Protein AF-A0A4P9XML1-F1 (afdb_monomer_lite)

Foldseek 3Di:
DQPVQLVCLLVVQLVVLLVVLQVVCVVVVHPSPVPDVVSSVVSSVVSSVVSNVVSVVVVVVVVVVVVVVVVVVVVVVVVVVVVVVVVVVVD

Secondary structure (DSSP, 8-state):
--HHHHHHHHHHHHHHHHHHHHHHHHHTT--TTSS-HHHHHHHHHHHHHHHHHHHHHHHHHHHHHHHHHHHHHHHHHHHHHHHHHHHHH--

Organism: NCBI:txid78915

pLDDT: mean 79.02, std 9.38, range [50.5, 94.06]

Sequence (91 aa):
MSDSTTVRYVAGYGAFGVAVRALQLGLQKRPLLTSNPLVYAANAAIFGGIGFWLSGVDARHRALIEEKKRILLENRARADAIRARRQAELQ

Structure (mmCIF, N/CA/C/O backbone):
data_AF-A0A4P9XML1-F1
#
_entry.id   AF-A0A4P9XML1-F1
#
loop_
_atom_site.group_PDB
_atom_site.id
_atom_site.type_symbol
_atom_site.label_atom_id
_atom_site.label_alt_id
_atom_site.label_comp_id
_atom_site.label_asym_id
_atom_site.label_entity_id
_atom_site.label_seq_id
_atom_site.pdbx_PDB_ins_code
_atom_site.Cartn_x
_atom_site.Cartn_y
_atom_site.Cartn_z
_atom_site.occupancy
_atom_site.B_iso_or_equiv
_atom_site.auth_seq_id
_atom_site.auth_comp_id
_atom_site.auth_asym_id
_atom_site.auth_atom_id
_atom_site.pdbx_PDB_model_num
ATOM 1 N N . MET A 1 1 ? -10.230 5.534 -14.355 1.00 50.50 1 MET A N 1
ATOM 2 C CA . MET A 1 1 ? -10.488 4.149 -13.901 1.00 50.50 1 MET A CA 1
ATOM 3 C C . MET A 1 1 ? -9.645 3.843 -12.652 1.00 50.50 1 MET A C 1
ATOM 5 O O . MET A 1 1 ? -8.744 3.021 -12.723 1.00 50.50 1 MET A O 1
ATOM 9 N N . SER A 1 2 ? -9.871 4.541 -11.528 1.00 57.28 2 SER A N 1
ATOM 10 C CA . SER A 1 2 ? -9.099 4.352 -10.274 1.00 57.28 2 SER A CA 1
ATOM 11 C C . SER A 1 2 ? -9.980 4.160 -9.030 1.00 57.28 2 SER A C 1
ATOM 13 O O . SER A 1 2 ? -9.462 3.875 -7.954 1.00 57.28 2 SER A O 1
ATOM 15 N N . ASP A 1 3 ? -11.304 4.270 -9.168 1.00 61.53 3 ASP A N 1
ATOM 16 C CA . ASP A 1 3 ? -12.212 4.335 -8.018 1.00 61.53 3 ASP A CA 1
ATOM 17 C C . ASP A 1 3 ? -12.331 2.991 -7.287 1.00 61.53 3 ASP A C 1
ATOM 19 O O . ASP A 1 3 ? -12.399 2.943 -6.061 1.00 61.53 3 ASP A O 1
ATOM 23 N N . SER A 1 4 ? -12.267 1.871 -8.015 1.00 68.25 4 SER A N 1
ATOM 24 C CA . SER A 1 4 ? -12.401 0.535 -7.423 1.00 68.25 4 SER A CA 1
ATOM 25 C C . SER A 1 4 ? -11.174 0.103 -6.616 1.00 68.25 4 SER A C 1
ATOM 27 O O . SER A 1 4 ? -11.316 -0.613 -5.625 1.00 68.25 4 SER A O 1
ATOM 29 N N . THR A 1 5 ? -9.970 0.538 -6.991 1.00 73.56 5 THR A N 1
ATOM 30 C CA . THR A 1 5 ? -8.739 0.232 -6.248 1.00 73.56 5 THR A CA 1
ATOM 31 C C . THR A 1 5 ? -8.717 0.984 -4.927 1.00 73.56 5 THR A C 1
ATOM 33 O O . THR A 1 5 ? -8.515 0.366 -3.884 1.00 73.56 5 THR A O 1
ATOM 36 N N . THR A 1 6 ? -9.008 2.285 -4.942 1.00 74.94 6 THR A N 1
ATOM 37 C CA . THR A 1 6 ? -9.038 3.119 -3.733 1.00 74.94 6 THR A CA 1
ATOM 38 C C . THR A 1 6 ? -10.058 2.608 -2.722 1.00 74.94 6 THR A C 1
ATOM 40 O O . THR A 1 6 ? -9.715 2.422 -1.556 1.00 74.94 6 THR A O 1
ATOM 43 N N . VAL A 1 7 ? -11.279 2.283 -3.163 1.00 80.12 7 VAL A N 1
ATOM 44 C CA . VAL A 1 7 ? -12.315 1.720 -2.280 1.00 80.12 7 VAL A CA 1
ATOM 45 C C . VAL A 1 7 ? -11.860 0.399 -1.658 1.00 80.12 7 VAL A C 1
ATOM 47 O O . VAL A 1 7 ? -12.058 0.189 -0.464 1.00 80.12 7 VAL A O 1
ATOM 50 N N . ARG A 1 8 ? -11.191 -0.475 -2.419 1.00 82.19 8 ARG A N 1
ATOM 51 C CA . ARG A 1 8 ? -10.661 -1.746 -1.896 1.00 82.19 8 ARG A CA 1
ATOM 52 C C . ARG A 1 8 ? -9.537 -1.541 -0.883 1.00 82.19 8 ARG A C 1
ATOM 54 O O . ARG A 1 8 ? -9.520 -2.245 0.122 1.00 82.19 8 ARG A O 1
ATOM 61 N N . TYR A 1 9 ? -8.631 -0.590 -1.111 1.00 78.88 9 TYR A N 1
ATOM 62 C CA . TYR A 1 9 ? -7.573 -0.266 -0.148 1.00 78.88 9 TYR A CA 1
ATOM 63 C C . TYR A 1 9 ? -8.152 0.326 1.139 1.00 78.88 9 TYR A C 1
ATOM 65 O O . TYR A 1 9 ? -7.802 -0.130 2.224 1.00 78.88 9 TYR A O 1
ATOM 73 N N . VAL A 1 10 ? -9.080 1.279 1.037 1.00 79.50 10 VAL A N 1
ATOM 74 C CA . VAL A 1 10 ? -9.729 1.891 2.207 1.00 79.50 10 VAL A CA 1
ATOM 75 C C . VAL A 1 10 ? -10.55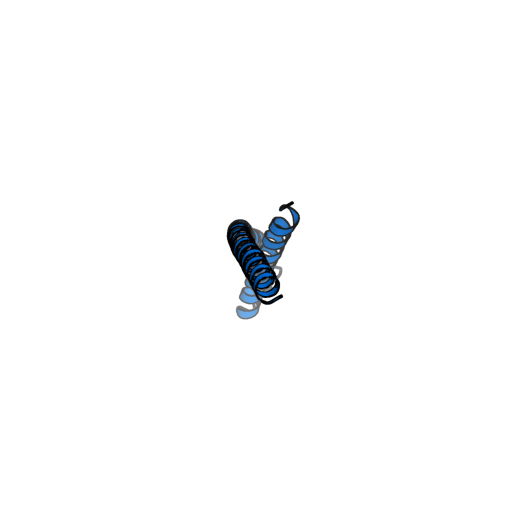2 0.861 2.982 1.00 79.50 10 VAL A C 1
ATOM 77 O O . VAL A 1 10 ? -10.426 0.783 4.201 1.00 79.50 10 VAL A O 1
ATOM 80 N N . ALA A 1 11 ? -11.342 0.026 2.301 1.00 81.69 11 ALA A N 1
ATOM 81 C CA . ALA A 1 11 ? -12.125 -1.026 2.949 1.00 81.69 11 ALA A CA 1
ATOM 82 C C . ALA A 1 11 ? -11.233 -2.110 3.575 1.00 81.69 11 ALA A C 1
ATOM 84 O O . ALA A 1 11 ? -11.478 -2.528 4.704 1.00 81.69 11 ALA A O 1
ATOM 85 N N . GLY A 1 12 ? -10.176 -2.536 2.877 1.00 85.25 12 GLY A N 1
ATOM 86 C CA . GLY A 1 12 ? -9.234 -3.542 3.368 1.00 85.25 12 GLY A CA 1
ATOM 87 C C . GLY A 1 12 ? -8.464 -3.068 4.598 1.00 85.25 12 GLY A C 1
ATOM 88 O O . GLY A 1 12 ? -8.422 -3.770 5.607 1.00 85.25 12 GLY A O 1
ATOM 89 N N . TYR A 1 13 ? -7.915 -1.851 4.557 1.00 81.62 13 TYR A N 1
ATOM 90 C CA . TYR A 1 13 ? -7.224 -1.273 5.709 1.00 81.62 13 TYR A CA 1
ATOM 91 C C . TYR A 1 13 ? -8.188 -0.886 6.838 1.00 81.62 13 TYR A C 1
ATOM 93 O O . TYR A 1 13 ? -7.863 -1.087 8.004 1.00 81.62 13 TYR A O 1
ATOM 101 N N . GLY A 1 14 ? -9.396 -0.412 6.528 1.00 80.19 14 GLY A N 1
ATOM 102 C CA . GLY A 1 14 ? -10.440 -0.179 7.528 1.00 80.19 14 GLY A CA 1
ATOM 103 C C . GLY A 1 14 ? -10.817 -1.462 8.276 1.00 80.19 14 GLY A C 1
ATOM 104 O O . GLY A 1 14 ? -10.812 -1.481 9.509 1.00 80.19 14 GLY A O 1
ATOM 105 N N . ALA A 1 15 ? -11.050 -2.562 7.550 1.00 80.88 15 ALA A N 1
ATOM 106 C CA . ALA A 1 15 ? -11.298 -3.879 8.138 1.00 80.88 15 ALA A CA 1
ATOM 107 C C . ALA A 1 15 ? -10.094 -4.380 8.952 1.00 80.88 15 ALA A C 1
ATOM 109 O O . ALA A 1 15 ? -10.270 -4.924 10.042 1.00 80.88 15 ALA A O 1
ATOM 110 N N . PHE A 1 16 ? -8.870 -4.136 8.473 1.00 85.69 16 PHE A N 1
ATOM 111 C CA . PHE A 1 16 ? -7.647 -4.448 9.208 1.00 85.69 16 PHE A CA 1
ATOM 112 C C . PHE A 1 16 ? -7.557 -3.681 10.535 1.00 85.69 16 PHE A C 1
ATOM 114 O O . PHE A 1 16 ? -7.259 -4.284 11.561 1.00 85.69 16 PHE A O 1
ATOM 121 N N . GLY A 1 17 ? -7.887 -2.387 10.565 1.00 76.56 17 GLY A N 1
ATOM 122 C CA . GLY A 1 17 ? -7.902 -1.596 11.801 1.00 76.56 17 GLY A CA 1
ATOM 123 C C . GLY A 1 17 ? -8.901 -2.113 12.841 1.00 76.56 17 GLY A C 1
ATOM 124 O O . GLY A 1 17 ? -8.593 -2.170 14.034 1.00 76.56 17 GLY A O 1
ATOM 125 N N . VAL A 1 18 ? -10.076 -2.565 12.394 1.00 77.06 18 VAL A N 1
ATOM 126 C CA . VAL A 1 18 ? -11.064 -3.226 13.264 1.00 77.06 18 VAL A CA 1
ATOM 127 C C . VAL A 1 18 ? -10.540 -4.577 13.762 1.00 77.06 18 VAL A C 1
ATOM 129 O O . VAL A 1 18 ? -10.655 -4.875 14.953 1.00 77.06 18 VAL A O 1
ATOM 132 N N . ALA A 1 19 ? -9.905 -5.367 12.890 1.00 82.44 19 ALA A N 1
ATOM 133 C CA . ALA A 1 19 ? -9.318 -6.658 13.243 1.00 82.44 19 ALA A CA 1
ATOM 134 C C . ALA A 1 19 ? -8.166 -6.523 14.253 1.00 82.44 19 ALA A C 1
ATOM 136 O O . ALA A 1 19 ? -8.107 -7.284 15.216 1.00 82.44 19 ALA A O 1
ATOM 137 N N . VAL A 1 20 ? -7.295 -5.521 14.101 1.00 82.81 20 VAL A N 1
ATOM 138 C CA . VAL A 1 20 ? -6.222 -5.215 15.062 1.00 82.81 20 VAL A CA 1
ATOM 139 C C . VAL A 1 20 ? -6.804 -4.863 16.429 1.00 82.81 20 VAL A C 1
ATOM 141 O O . VAL A 1 20 ? -6.304 -5.337 17.451 1.00 82.81 20 VAL A O 1
ATOM 144 N N . ARG A 1 21 ? -7.896 -4.089 16.479 1.00 73.44 21 ARG A N 1
ATOM 145 C CA . ARG A 1 21 ? -8.565 -3.774 17.749 1.00 73.44 21 ARG A CA 1
ATOM 146 C C . ARG A 1 21 ? -9.192 -5.014 18.392 1.00 73.44 21 ARG A C 1
ATOM 148 O O . ARG A 1 21 ? -9.067 -5.188 19.605 1.00 73.44 21 ARG A O 1
ATOM 155 N N . ALA A 1 22 ? -9.810 -5.886 17.596 1.00 75.50 22 ALA A N 1
ATOM 156 C CA . ALA A 1 22 ? -10.328 -7.168 18.071 1.00 75.50 22 ALA A CA 1
ATOM 157 C C . ALA A 1 22 ? -9.200 -8.075 18.603 1.00 75.50 22 ALA A C 1
ATOM 159 O O . ALA A 1 22 ? -9.344 -8.672 19.669 1.00 75.50 22 ALA A O 1
ATOM 160 N N . LEU A 1 23 ? -8.044 -8.103 17.930 1.00 81.50 23 LEU A N 1
ATOM 161 C CA . LEU A 1 23 ? -6.853 -8.831 18.375 1.00 81.50 23 LEU A CA 1
ATOM 162 C C . LEU A 1 23 ? -6.319 -8.278 19.707 1.00 81.50 23 LEU A C 1
ATOM 164 O O . LEU A 1 23 ? -6.033 -9.042 20.628 1.00 81.50 23 LEU A O 1
ATOM 168 N N . GLN A 1 24 ? -6.241 -6.950 19.843 1.00 77.12 24 GLN A N 1
ATOM 169 C CA . GLN A 1 24 ? -5.798 -6.286 21.072 1.00 77.12 24 GLN A CA 1
ATOM 170 C C . GLN A 1 24 ? -6.700 -6.629 22.269 1.00 77.12 24 GLN A C 1
ATOM 172 O O . GLN A 1 24 ? -6.208 -6.901 23.364 1.00 77.12 24 GLN A O 1
ATOM 177 N N . LEU A 1 25 ? -8.019 -6.634 22.072 1.00 73.00 25 LEU A N 1
ATOM 178 C CA . LEU A 1 25 ? -8.992 -6.997 23.107 1.00 73.00 25 LEU A CA 1
ATOM 179 C C . LEU A 1 25 ? -8.964 -8.497 23.436 1.00 73.00 25 LEU A C 1
ATOM 181 O O . LEU A 1 25 ? -9.112 -8.861 24.605 1.00 73.00 25 LEU A O 1
ATOM 185 N N . GLY A 1 26 ? -8.697 -9.347 22.438 1.00 75.44 26 GLY A N 1
ATOM 186 C CA . GLY A 1 26 ? -8.464 -10.780 22.624 1.00 75.44 26 GLY A CA 1
ATOM 187 C C . GLY A 1 26 ? -7.246 -11.060 23.506 1.00 75.44 26 GLY A C 1
ATOM 188 O O . GLY A 1 26 ? -7.332 -11.863 24.435 1.00 75.44 26 GLY A O 1
ATOM 189 N N . LEU A 1 27 ? -6.147 -10.328 23.292 1.00 78.12 27 LEU A N 1
ATOM 190 C CA . LEU A 1 27 ? -4.948 -10.401 24.137 1.00 78.12 27 LEU A CA 1
ATOM 191 C C . LEU A 1 27 ? -5.203 -9.907 25.569 1.00 78.12 27 LEU A C 1
ATOM 193 O O . LEU A 1 27 ? -4.677 -10.481 26.518 1.00 78.12 27 LEU A O 1
ATOM 197 N N . GLN A 1 28 ? -6.034 -8.877 25.750 1.00 75.50 28 GLN A N 1
ATOM 198 C CA . GLN A 1 28 ? -6.360 -8.327 27.073 1.00 75.50 28 GLN A CA 1
ATOM 199 C C . GLN A 1 28 ? -7.462 -9.099 27.824 1.00 75.50 28 GLN A C 1
ATOM 201 O O . GLN A 1 28 ? -7.839 -8.681 28.919 1.00 75.50 28 GLN A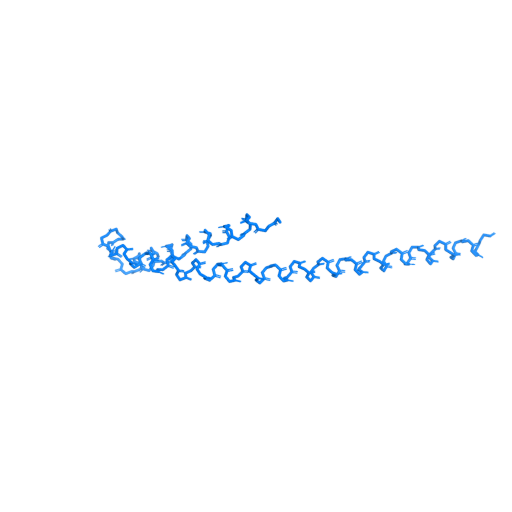 O 1
ATOM 206 N N . LYS A 1 29 ? -8.007 -10.189 27.254 1.00 72.12 29 LYS A N 1
ATOM 207 C CA . LYS A 1 29 ? -9.178 -10.928 27.775 1.00 72.12 29 LYS A CA 1
ATOM 208 C C . LYS A 1 29 ? -10.339 -10.015 28.209 1.00 72.12 29 LYS A C 1
ATOM 210 O O . LYS A 1 29 ? -11.074 -10.334 29.142 1.00 72.12 29 LYS A O 1
ATOM 215 N N . ARG A 1 30 ? -10.507 -8.861 27.556 1.00 66.25 30 ARG A N 1
ATOM 216 C CA . ARG A 1 30 ? -11.623 -7.942 27.821 1.00 66.25 30 ARG A CA 1
ATOM 217 C C . ARG A 1 30 ? -12.766 -8.225 26.848 1.00 66.25 30 ARG A C 1
ATOM 219 O O . ARG A 1 30 ? -12.502 -8.574 25.698 1.00 66.25 30 ARG A O 1
ATOM 226 N N . PRO A 1 31 ? -14.032 -8.071 27.278 1.00 63.66 31 PRO A N 1
ATOM 227 C CA . PRO A 1 31 ? -15.175 -8.357 26.424 1.00 63.66 31 PRO A CA 1
ATOM 228 C C . PRO A 1 31 ? -15.135 -7.495 25.153 1.00 63.66 31 PRO A C 1
ATOM 230 O O . PRO A 1 31 ? -15.155 -6.260 25.197 1.00 63.66 31 PRO A O 1
ATOM 233 N N . LEU A 1 32 ? -15.065 -8.186 24.012 1.00 61.91 32 LEU A N 1
ATOM 234 C CA . LEU A 1 32 ? -14.851 -7.620 22.675 1.00 61.91 32 LEU A CA 1
ATOM 235 C C . LEU A 1 32 ? -15.967 -6.648 22.260 1.00 61.91 32 LEU A C 1
ATOM 237 O O . LEU A 1 32 ? -15.713 -5.672 21.559 1.00 61.91 32 LEU A O 1
ATOM 241 N N . LEU A 1 33 ? -17.191 -6.894 22.731 1.00 59.12 33 LEU A N 1
ATOM 242 C CA . LEU A 1 33 ? -18.416 -6.242 22.258 1.00 59.12 33 LEU A CA 1
ATOM 243 C C . LEU A 1 33 ? -18.972 -5.172 23.214 1.00 59.12 33 LEU A C 1
ATOM 245 O O . LEU A 1 33 ? -19.838 -4.403 22.818 1.00 59.12 33 LEU A O 1
ATOM 249 N N . THR A 1 34 ? -18.467 -5.075 24.450 1.00 55.34 34 THR A N 1
ATOM 250 C CA . THR A 1 34 ? -18.884 -4.044 25.434 1.00 55.34 34 THR A CA 1
ATOM 251 C C . THR A 1 34 ? -17.964 -2.817 25.422 1.00 55.34 34 THR A C 1
ATOM 253 O O . THR A 1 34 ? -18.169 -1.848 26.149 1.00 55.34 34 THR A O 1
ATOM 256 N N . SER A 1 35 ? -16.905 -2.866 24.614 1.00 61.75 35 SER A N 1
ATOM 257 C CA . SER A 1 35 ? -15.932 -1.788 24.463 1.00 61.75 35 SER A CA 1
ATOM 258 C C . SER A 1 35 ? -16.514 -0.643 23.629 1.00 61.75 35 SER A C 1
ATOM 260 O O . SER A 1 35 ? -17.115 -0.882 22.588 1.00 61.75 35 SER A O 1
ATOM 262 N N . ASN A 1 36 ? -16.295 0.596 24.076 1.00 68.00 36 ASN A N 1
ATOM 263 C CA . ASN A 1 36 ? -16.847 1.829 23.507 1.00 68.00 36 ASN A CA 1
ATOM 264 C C . ASN A 1 36 ? -16.763 1.866 21.951 1.00 68.00 36 ASN A C 1
ATOM 266 O O . ASN A 1 36 ? -15.647 1.884 21.417 1.00 68.00 36 ASN A O 1
ATOM 270 N N . PRO A 1 37 ? -17.895 1.883 21.212 1.00 70.81 37 PRO A N 1
ATOM 271 C CA . PRO A 1 37 ? -17.925 1.762 19.744 1.00 70.81 37 PRO A CA 1
ATOM 272 C C . PRO A 1 37 ? -17.182 2.895 19.019 1.00 70.81 37 PRO A C 1
ATOM 274 O O . PRO A 1 37 ? -16.649 2.695 17.927 1.00 70.81 37 PRO A O 1
ATOM 277 N N . LEU A 1 38 ? -17.044 4.052 19.669 1.00 77.12 38 LEU A N 1
ATOM 278 C CA . LEU A 1 38 ? -16.212 5.169 19.213 1.00 77.12 38 LEU A CA 1
ATOM 279 C C . LEU A 1 38 ? -14.749 4.775 18.976 1.00 77.12 38 LEU A C 1
ATOM 281 O O . LEU A 1 38 ? -14.117 5.277 18.052 1.00 77.12 38 LEU A O 1
ATOM 285 N N . VAL A 1 39 ? -14.205 3.848 19.766 1.00 75.69 39 VAL A N 1
ATOM 286 C CA . VAL A 1 39 ? -12.806 3.415 19.631 1.00 75.69 39 VAL A CA 1
ATOM 287 C C . VAL A 1 39 ? -12.620 2.531 18.397 1.00 75.69 39 VAL A C 1
ATOM 289 O O . VAL A 1 39 ? -11.578 2.592 17.745 1.00 75.69 39 VAL A O 1
ATOM 292 N N . TYR A 1 40 ? -13.624 1.728 18.041 1.00 68.38 40 TYR A N 1
ATOM 293 C CA . TYR A 1 40 ? -13.607 0.962 16.794 1.00 68.38 40 TYR A CA 1
ATOM 294 C C . TYR A 1 40 ? -13.711 1.881 15.579 1.00 68.38 40 TYR A C 1
ATOM 296 O O . TYR A 1 40 ? -12.935 1.721 14.641 1.00 68.38 40 TYR A O 1
ATOM 304 N N . ALA A 1 41 ? -14.594 2.882 15.632 1.00 77.50 41 ALA A N 1
ATOM 305 C CA . ALA A 1 41 ? -14.714 3.889 14.581 1.00 77.50 41 ALA A CA 1
ATOM 306 C C . ALA A 1 41 ? -13.420 4.707 14.419 1.00 77.50 41 ALA A C 1
ATOM 308 O O . ALA A 1 41 ? -12.971 4.917 13.296 1.00 77.50 41 ALA A O 1
ATOM 309 N N . ALA A 1 42 ? -12.771 5.098 15.520 1.00 81.50 42 ALA A N 1
ATOM 310 C CA . ALA A 1 42 ? -11.492 5.806 15.484 1.00 81.50 42 ALA A CA 1
ATOM 311 C C . ALA A 1 42 ? -10.375 4.954 14.858 1.00 81.50 42 ALA A C 1
ATOM 313 O O . ALA A 1 42 ? -9.656 5.435 13.988 1.00 81.50 42 ALA A O 1
ATOM 314 N N . ASN A 1 43 ? -10.255 3.674 15.233 1.00 77.50 43 ASN A N 1
ATOM 315 C CA . ASN A 1 43 ? -9.273 2.775 14.613 1.00 77.50 43 ASN A CA 1
ATOM 316 C C . ASN A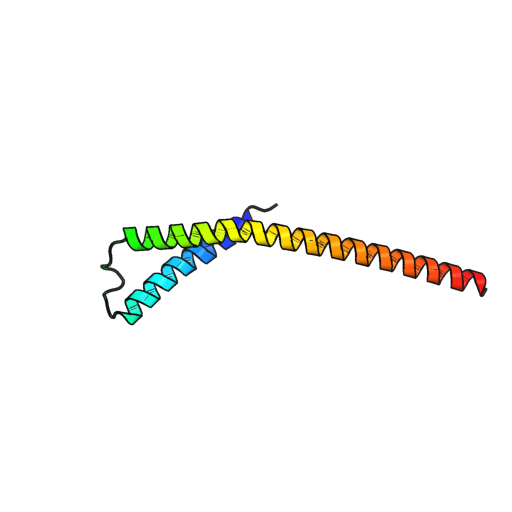 1 43 ? -9.577 2.540 13.128 1.00 77.50 43 ASN A C 1
ATOM 318 O O . ASN A 1 43 ? -8.668 2.597 12.303 1.00 77.50 43 ASN A O 1
ATOM 322 N N . ALA A 1 44 ? -10.846 2.334 12.768 1.00 76.94 44 ALA A N 1
ATOM 323 C CA . ALA A 1 44 ? -11.257 2.198 11.375 1.00 76.94 44 ALA A CA 1
ATOM 324 C C . ALA A 1 44 ? -10.948 3.468 10.565 1.00 76.94 44 ALA A C 1
ATOM 326 O O . ALA A 1 44 ? -10.500 3.364 9.428 1.00 76.94 44 ALA A O 1
ATOM 327 N N . ALA A 1 45 ? -11.123 4.655 11.152 1.00 80.38 45 ALA A N 1
ATOM 328 C CA . ALA A 1 45 ? -10.799 5.928 10.516 1.00 80.38 45 ALA A CA 1
ATOM 329 C C . ALA A 1 45 ? -9.285 6.126 10.347 1.00 80.38 45 ALA A C 1
ATOM 331 O O . ALA A 1 45 ? -8.844 6.522 9.271 1.00 80.38 45 ALA A O 1
ATOM 332 N N . ILE A 1 46 ? -8.480 5.805 11.367 1.00 85.94 46 ILE A N 1
ATOM 333 C CA . ILE A 1 46 ? -7.013 5.909 11.299 1.00 85.94 46 ILE A CA 1
ATOM 334 C C . ILE A 1 46 ? -6.469 4.966 10.223 1.00 85.94 46 ILE A C 1
ATOM 336 O O . ILE A 1 46 ? -5.761 5.397 9.312 1.00 85.94 46 ILE A O 1
ATOM 340 N N . PHE A 1 47 ? -6.831 3.683 10.285 1.00 80.75 47 PHE A N 1
ATOM 341 C CA . PHE A 1 47 ? -6.352 2.709 9.310 1.00 80.75 47 PHE A CA 1
ATOM 342 C C . PHE A 1 47 ? -6.971 2.921 7.923 1.00 80.75 47 PHE A C 1
ATOM 344 O O . PHE A 1 47 ? -6.265 2.808 6.925 1.00 80.75 47 PHE A O 1
ATOM 351 N N . GLY A 1 48 ? -8.242 3.311 7.831 1.00 81.12 48 GLY A N 1
ATOM 352 C CA . GLY A 1 48 ? -8.874 3.703 6.569 1.00 81.12 48 GLY A CA 1
ATOM 353 C C . GLY A 1 48 ? -8.183 4.907 5.918 1.00 81.12 48 GLY A C 1
ATOM 354 O O . GLY A 1 48 ? -7.948 4.897 4.709 1.00 81.12 48 GLY A O 1
ATOM 355 N N . GLY A 1 49 ? -7.769 5.897 6.718 1.00 81.06 49 GLY A N 1
ATOM 356 C CA . GLY A 1 49 ? -6.963 7.036 6.272 1.00 81.06 49 GLY A CA 1
ATOM 357 C C . GLY A 1 49 ? -5.585 6.619 5.748 1.00 81.06 49 GLY A C 1
ATOM 358 O O . GLY A 1 49 ? -5.159 7.093 4.694 1.00 81.06 49 GLY A O 1
ATOM 359 N N . ILE A 1 50 ? -4.924 5.665 6.414 1.00 85.81 50 ILE A N 1
ATOM 360 C CA . ILE A 1 50 ? -3.678 5.056 5.914 1.00 85.81 50 ILE A CA 1
ATOM 361 C C . ILE A 1 50 ? -3.921 4.337 4.578 1.00 85.81 50 ILE A C 1
ATOM 363 O O . ILE A 1 50 ? -3.140 4.502 3.641 1.00 85.81 50 ILE A O 1
ATOM 367 N N . GLY A 1 51 ? -5.019 3.586 4.452 1.00 78.69 51 GLY A N 1
ATOM 368 C CA . GLY A 1 51 ? -5.399 2.908 3.209 1.00 78.69 51 GLY A CA 1
ATOM 369 C C . GLY A 1 51 ? -5.622 3.874 2.043 1.00 78.69 51 GLY A C 1
ATOM 370 O O . GLY A 1 51 ? -5.182 3.604 0.923 1.00 78.69 51 GLY A O 1
ATOM 371 N N . PHE A 1 52 ? -6.238 5.030 2.306 1.00 81.00 52 PHE A N 1
ATOM 372 C CA . PHE A 1 52 ? -6.398 6.088 1.308 1.00 81.00 52 PHE A CA 1
ATOM 373 C C . PHE A 1 52 ? -5.040 6.620 0.833 1.00 81.00 52 PHE A C 1
ATOM 375 O O . PHE A 1 52 ? -4.798 6.694 -0.373 1.00 81.00 52 PHE A O 1
ATOM 382 N N . TRP A 1 53 ? -4.118 6.912 1.754 1.00 83.56 53 TRP A N 1
ATOM 383 C CA . TRP A 1 53 ? -2.772 7.369 1.400 1.00 83.56 53 TRP A CA 1
ATOM 384 C C . TRP A 1 53 ? -1.996 6.326 0.580 1.00 83.56 53 TRP A C 1
ATOM 386 O O . TRP A 1 53 ? -1.393 6.656 -0.445 1.00 83.56 53 TRP A O 1
ATOM 396 N N . LEU A 1 54 ? -2.071 5.052 0.971 1.00 82.38 54 LEU A N 1
ATOM 397 C CA . LEU A 1 54 ? -1.368 3.963 0.292 1.00 82.38 54 LEU A CA 1
ATOM 398 C C . LEU A 1 54 ? -1.875 3.729 -1.139 1.00 82.38 54 LEU A C 1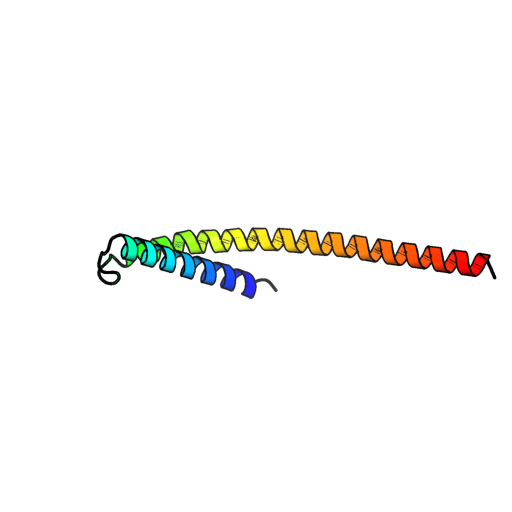
ATOM 400 O O . LEU A 1 54 ? -1.086 3.405 -2.027 1.00 82.38 54 LEU A O 1
ATOM 404 N N . SER A 1 55 ? -3.168 3.963 -1.385 1.00 78.12 55 SER A N 1
ATOM 405 C CA . SER A 1 55 ? -3.741 3.904 -2.736 1.00 78.12 55 SER A CA 1
ATOM 406 C C . SER A 1 55 ? -3.076 4.903 -3.696 1.00 78.12 55 SER A C 1
ATOM 408 O O . SER A 1 55 ? -2.864 4.597 -4.871 1.00 78.12 55 SER A O 1
ATOM 410 N N . GLY A 1 56 ? -2.650 6.063 -3.182 1.00 80.38 56 GLY A N 1
ATOM 411 C CA . GLY A 1 56 ? -1.895 7.055 -3.945 1.00 80.38 56 GLY A CA 1
ATOM 412 C C . GLY A 1 56 ? -0.459 6.616 -4.249 1.00 80.38 56 GLY A C 1
ATOM 413 O O . GLY A 1 56 ? 0.074 6.942 -5.310 1.00 80.38 56 GLY A O 1
ATOM 414 N N . VAL A 1 57 ? 0.166 5.846 -3.353 1.00 82.38 57 VAL A N 1
ATOM 415 C CA . VAL A 1 57 ? 1.512 5.288 -3.567 1.00 82.38 57 VAL A CA 1
ATOM 416 C C . VAL A 1 57 ? 1.483 4.189 -4.633 1.00 82.38 57 VAL A C 1
ATOM 418 O O . VAL A 1 57 ? 2.319 4.203 -5.540 1.00 82.38 57 VAL A O 1
ATOM 421 N N . ASP A 1 58 ? 0.491 3.293 -4.595 1.00 80.19 58 ASP A N 1
ATOM 422 C CA . ASP A 1 58 ? 0.349 2.217 -5.591 1.00 80.19 58 ASP A CA 1
ATOM 423 C C . ASP A 1 58 ? 0.172 2.779 -7.013 1.00 80.19 58 ASP A C 1
ATOM 425 O O . ASP A 1 58 ? 0.769 2.283 -7.972 1.00 80.19 58 ASP A O 1
ATOM 429 N N . ALA A 1 59 ? -0.563 3.888 -7.149 1.00 79.31 59 ALA A N 1
ATOM 430 C CA . ALA A 1 59 ? -0.717 4.585 -8.423 1.00 79.31 59 ALA A CA 1
ATOM 431 C C . ALA A 1 59 ? 0.630 5.058 -9.007 1.00 79.31 59 ALA A C 1
ATOM 433 O O . ALA A 1 59 ? 0.861 4.927 -10.212 1.00 79.31 59 ALA A O 1
ATOM 434 N N . ARG A 1 60 ? 1.552 5.545 -8.162 1.00 82.56 60 ARG A N 1
ATOM 435 C CA . ARG A 1 60 ? 2.903 5.951 -8.595 1.00 82.56 60 ARG A CA 1
ATOM 436 C C . ARG A 1 60 ? 3.738 4.753 -9.042 1.00 82.56 60 ARG A C 1
ATOM 438 O O . ARG A 1 60 ? 4.434 4.834 -10.051 1.00 82.56 60 ARG A O 1
ATOM 445 N N . HIS A 1 61 ? 3.647 3.636 -8.324 1.00 82.69 61 HIS A N 1
ATOM 446 C CA . HIS A 1 61 ? 4.373 2.413 -8.673 1.00 82.69 61 HIS A CA 1
ATOM 447 C C . HIS A 1 61 ? 3.891 1.833 -10.005 1.00 82.69 61 HIS A C 1
ATOM 449 O O . HIS A 1 61 ? 4.707 1.461 -10.849 1.00 82.69 61 HIS A O 1
ATOM 455 N N . ARG A 1 62 ? 2.574 1.813 -10.234 1.00 84.94 62 ARG A N 1
ATOM 456 C CA . ARG A 1 62 ? 1.995 1.374 -11.511 1.00 84.94 62 ARG A CA 1
ATOM 457 C C . ARG A 1 62 ? 2.445 2.249 -12.674 1.00 84.94 62 ARG A C 1
ATOM 459 O O . ARG A 1 62 ? 2.820 1.708 -13.709 1.00 84.94 62 ARG A O 1
ATOM 466 N N . ALA A 1 63 ? 2.463 3.570 -12.494 1.00 85.25 63 ALA A N 1
ATOM 467 C CA . ALA A 1 63 ? 2.942 4.492 -13.521 1.00 85.25 63 ALA A CA 1
ATOM 468 C C . ALA A 1 63 ? 4.408 4.215 -13.901 1.00 85.25 63 ALA A C 1
ATOM 470 O O . ALA A 1 63 ? 4.724 4.113 -15.085 1.00 85.25 63 ALA A O 1
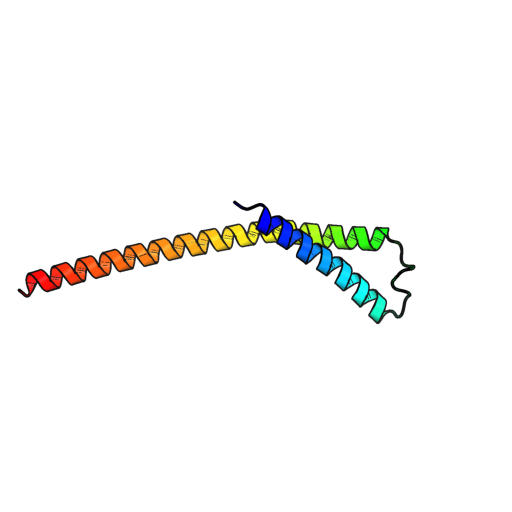ATOM 471 N N . LEU A 1 64 ? 5.278 3.997 -12.909 1.00 89.69 64 LEU A N 1
ATOM 472 C CA . LEU A 1 64 ? 6.683 3.651 -13.144 1.00 89.69 64 LEU A CA 1
ATOM 473 C C . LEU A 1 64 ? 6.843 2.310 -13.868 1.00 89.69 64 LEU A C 1
ATOM 475 O O . LEU A 1 64 ? 7.651 2.200 -14.790 1.00 89.69 64 LEU A O 1
ATOM 479 N N . ILE A 1 65 ? 6.082 1.286 -13.478 1.00 92.69 65 ILE A N 1
ATOM 480 C CA . ILE A 1 65 ? 6.131 -0.025 -14.141 1.00 92.69 65 ILE A CA 1
ATOM 481 C C . ILE A 1 65 ? 5.693 0.093 -15.605 1.00 92.69 65 ILE A C 1
ATOM 483 O O . ILE A 1 65 ? 6.352 -0.466 -16.485 1.00 92.69 65 ILE A O 1
ATOM 487 N N . GLU A 1 66 ? 4.622 0.837 -15.879 1.00 91.81 66 GLU A N 1
ATOM 488 C CA . GLU A 1 66 ? 4.117 1.043 -17.238 1.00 91.81 66 GLU A CA 1
ATOM 489 C C . GLU A 1 66 ? 5.141 1.794 -18.108 1.00 91.81 66 GLU A C 1
ATOM 491 O O . GLU A 1 66 ? 5.379 1.432 -19.263 1.00 91.81 66 GLU A O 1
ATOM 496 N N . GLU A 1 67 ? 5.816 2.793 -17.535 1.00 89.94 67 GLU A N 1
ATOM 497 C CA . GLU A 1 67 ? 6.887 3.538 -18.197 1.00 89.94 67 GLU A CA 1
ATOM 498 C C . GLU A 1 67 ? 8.084 2.635 -18.531 1.00 89.94 67 GLU A C 1
ATOM 500 O O . GLU A 1 67 ? 8.538 2.589 -19.678 1.00 89.94 67 GLU A O 1
ATOM 505 N N . LYS A 1 68 ? 8.566 1.841 -17.566 1.00 92.69 68 LYS A N 1
ATOM 506 C CA . LYS A 1 68 ? 9.670 0.896 -17.806 1.00 92.69 68 LYS A CA 1
ATOM 507 C C . LYS A 1 68 ? 9.298 -0.165 -18.835 1.00 92.69 68 LYS A C 1
ATOM 509 O O . LYS A 1 68 ? 10.122 -0.509 -19.685 1.00 92.69 68 LYS A O 1
ATOM 514 N N . LYS A 1 69 ? 8.058 -0.655 -18.806 1.00 92.88 69 LYS A N 1
ATOM 515 C CA . LYS A 1 69 ? 7.545 -1.602 -19.800 1.00 92.88 69 LYS A CA 1
ATOM 516 C C . LYS A 1 69 ? 7.562 -1.003 -21.206 1.00 92.88 69 LYS A C 1
ATOM 518 O O . LYS A 1 69 ? 7.985 -1.688 -22.136 1.00 92.88 69 LYS A O 1
ATOM 523 N N . ARG A 1 70 ? 7.166 0.264 -21.365 1.00 91.50 70 ARG A N 1
ATOM 524 C CA . ARG A 1 70 ? 7.205 0.966 -22.659 1.00 91.50 70 ARG A CA 1
ATOM 525 C C . ARG A 1 70 ? 8.624 1.033 -23.224 1.00 91.50 70 ARG A C 1
ATOM 527 O O . ARG A 1 70 ? 8.840 0.620 -24.358 1.00 91.50 70 ARG A O 1
ATOM 534 N N . ILE A 1 71 ? 9.593 1.440 -22.403 1.00 92.06 71 ILE A N 1
ATOM 535 C CA . ILE A 1 71 ? 11.008 1.520 -22.803 1.00 92.06 71 ILE A CA 1
ATOM 536 C C . ILE A 1 71 ? 11.535 0.148 -23.250 1.00 92.06 71 ILE A C 1
ATOM 538 O O . ILE A 1 71 ? 12.224 0.034 -24.264 1.00 92.06 71 ILE A O 1
ATOM 542 N N . LEU A 1 72 ? 11.198 -0.921 -22.520 1.00 92.25 72 LEU A N 1
ATOM 543 C CA . LEU A 1 72 ? 11.615 -2.279 -22.882 1.00 92.25 72 LEU A CA 1
ATOM 544 C C . LEU A 1 72 ? 11.033 -2.733 -24.225 1.00 92.25 72 LEU A C 1
ATOM 546 O O . LEU A 1 72 ? 11.735 -3.383 -25.001 1.00 92.25 72 LEU A O 1
ATOM 550 N N . LEU A 1 73 ? 9.773 -2.400 -24.508 1.00 94.06 73 LEU A N 1
ATOM 551 C CA . LEU A 1 73 ? 9.130 -2.732 -25.781 1.00 94.06 73 LEU A CA 1
ATOM 552 C C . LEU A 1 73 ? 9.749 -1.955 -26.949 1.00 94.06 73 LEU A C 1
ATOM 554 O O . LEU A 1 73 ? 10.029 -2.550 -27.988 1.00 94.06 73 LEU A O 1
ATOM 558 N N . GLU A 1 74 ? 10.044 -0.668 -26.764 1.00 91.44 74 GLU A N 1
ATOM 559 C CA . GLU A 1 74 ? 10.735 0.145 -27.773 1.00 91.44 74 GLU A CA 1
ATOM 560 C C . GLU A 1 74 ? 12.142 -0.389 -28.073 1.00 91.44 74 GLU A C 1
ATOM 562 O O . GLU A 1 74 ? 12.541 -0.486 -29.234 1.00 91.44 74 GLU A O 1
ATOM 567 N N . ASN A 1 75 ? 12.884 -0.799 -27.042 1.00 91.75 75 ASN A N 1
ATOM 568 C CA . ASN A 1 75 ? 14.211 -1.390 -27.214 1.00 91.75 75 ASN A CA 1
ATOM 569 C C . ASN A 1 75 ? 14.158 -2.732 -27.956 1.00 91.75 75 ASN A C 1
ATOM 571 O O . ASN A 1 75 ? 15.019 -2.994 -28.797 1.00 91.75 75 ASN A O 1
ATOM 575 N N . ARG A 1 76 ? 13.142 -3.565 -27.689 1.00 89.88 76 ARG A N 1
ATOM 576 C CA . ARG A 1 76 ? 12.924 -4.819 -28.432 1.00 89.88 76 ARG A CA 1
ATOM 577 C C . ARG A 1 76 ? 12.627 -4.550 -29.905 1.00 89.88 76 ARG A C 1
ATOM 579 O O . ARG A 1 76 ? 13.302 -5.116 -30.756 1.00 89.88 76 ARG A O 1
ATOM 586 N N . ALA A 1 77 ? 11.730 -3.610 -30.202 1.00 90.38 77 ALA A N 1
ATOM 587 C CA . ALA A 1 77 ? 11.417 -3.229 -31.580 1.00 90.38 77 ALA A CA 1
ATOM 588 C C . ALA A 1 77 ? 12.654 -2.719 -32.345 1.00 90.38 77 ALA A C 1
ATOM 590 O O . ALA A 1 77 ? 12.860 -3.066 -33.508 1.00 90.38 77 ALA A O 1
ATOM 591 N N . ARG A 1 78 ? 13.525 -1.941 -31.685 1.00 86.19 78 ARG A N 1
ATOM 592 C CA . ARG A 1 78 ? 14.801 -1.499 -32.276 1.00 86.19 78 ARG A CA 1
ATOM 593 C C . ARG A 1 78 ? 15.757 -2.664 -32.528 1.00 86.19 78 ARG A C 1
ATOM 595 O O . ARG A 1 78 ? 16.387 -2.709 -33.581 1.00 86.19 78 ARG A O 1
ATOM 602 N N . ALA A 1 79 ? 15.869 -3.600 -31.587 1.00 87.31 79 ALA A N 1
ATOM 603 C CA . ALA A 1 79 ? 16.728 -4.771 -31.742 1.00 87.31 79 ALA A CA 1
ATOM 604 C C . ALA A 1 79 ? 16.269 -5.664 -32.907 1.00 87.31 79 ALA A C 1
ATOM 606 O O . ALA A 1 79 ? 17.106 -6.106 -33.695 1.00 87.31 79 ALA A O 1
ATOM 607 N N . ASP A 1 80 ? 14.961 -5.873 -33.056 1.00 88.81 80 ASP A N 1
ATOM 608 C CA . ASP A 1 80 ? 14.391 -6.660 -34.152 1.00 88.81 80 ASP A CA 1
ATOM 609 C C . ASP A 1 80 ? 14.606 -5.974 -35.510 1.00 88.81 80 ASP A C 1
ATOM 611 O O . ASP A 1 80 ? 15.017 -6.625 -36.471 1.00 88.81 80 ASP A O 1
ATOM 615 N N . ALA A 1 81 ? 14.459 -4.646 -35.581 1.00 84.25 81 ALA A N 1
ATOM 616 C CA . ALA A 1 81 ? 14.748 -3.877 -36.794 1.00 84.25 81 ALA A CA 1
ATOM 617 C C . ALA A 1 81 ? 16.227 -3.966 -37.219 1.00 84.25 81 ALA A C 1
ATOM 619 O O . ALA A 1 81 ? 16.531 -4.078 -38.407 1.00 84.25 81 ALA A O 1
ATOM 620 N N . ILE A 1 82 ? 17.161 -3.947 -36.261 1.00 87.00 82 ILE A N 1
ATOM 621 C CA . ILE A 1 82 ? 18.599 -4.100 -36.539 1.00 87.00 82 ILE A CA 1
ATOM 622 C C . ILE A 1 82 ? 18.915 -5.526 -37.014 1.00 87.00 82 ILE A C 1
ATOM 624 O O . ILE A 1 82 ? 19.712 -5.703 -37.936 1.00 87.00 82 ILE A O 1
ATOM 628 N N . ARG A 1 83 ? 18.283 -6.546 -36.418 1.00 82.38 83 ARG A N 1
ATOM 629 C CA . ARG A 1 83 ? 18.428 -7.947 -36.851 1.00 82.38 83 ARG A CA 1
ATOM 630 C C . ARG A 1 83 ? 17.911 -8.153 -38.273 1.00 82.38 83 ARG A C 1
ATOM 632 O O . ARG A 1 83 ? 18.609 -8.776 -39.066 1.00 82.38 83 ARG A O 1
ATOM 639 N N . ALA A 1 84 ? 16.755 -7.580 -38.606 1.00 82.88 84 ALA A N 1
ATOM 640 C CA . ALA A 1 84 ? 16.190 -7.637 -39.953 1.00 82.88 84 ALA A CA 1
ATOM 641 C C . ALA A 1 84 ? 17.109 -6.971 -40.995 1.00 82.88 84 ALA A C 1
ATOM 643 O O . ALA A 1 84 ? 17.331 -7.532 -42.063 1.00 82.88 84 ALA A O 1
ATOM 644 N N . ARG A 1 85 ? 17.716 -5.819 -40.664 1.00 80.38 85 ARG A N 1
ATOM 645 C CA . ARG A 1 85 ? 18.702 -5.157 -41.540 1.00 80.38 85 ARG A CA 1
ATOM 646 C C . ARG A 1 85 ? 19.952 -6.006 -41.772 1.00 80.38 85 ARG A C 1
ATOM 648 O O . ARG A 1 85 ? 20.370 -6.148 -42.911 1.00 80.38 85 ARG A O 1
ATOM 655 N N . ARG A 1 86 ? 20.504 -6.635 -40.727 1.00 79.94 86 ARG A N 1
ATOM 656 C CA . ARG A 1 86 ? 21.652 -7.551 -40.879 1.00 79.94 86 ARG A CA 1
ATOM 657 C C . ARG A 1 86 ? 21.339 -8.773 -41.732 1.00 79.94 86 ARG A C 1
ATOM 659 O O . ARG A 1 86 ? 22.218 -9.251 -42.432 1.00 79.94 86 ARG A O 1
ATOM 666 N N . GLN A 1 87 ? 20.120 -9.303 -41.654 1.00 77.31 87 GLN A N 1
ATOM 667 C CA . GLN A 1 87 ? 19.715 -10.428 -42.499 1.00 77.31 87 GLN A CA 1
ATOM 668 C C . GLN A 1 87 ? 19.594 -10.023 -43.972 1.00 77.31 87 GLN A C 1
ATOM 670 O O . GLN A 1 87 ? 19.913 -10.835 -44.830 1.00 77.31 87 GLN A O 1
ATOM 675 N N . ALA A 1 88 ? 19.203 -8.777 -44.254 1.00 75.31 88 ALA A N 1
ATOM 676 C CA . ALA A 1 88 ? 19.154 -8.234 -45.609 1.00 75.31 88 ALA A CA 1
ATOM 677 C C . ALA A 1 88 ? 20.542 -7.901 -46.190 1.00 75.31 88 ALA A C 1
ATOM 679 O O . ALA A 1 88 ? 20.700 -7.924 -47.399 1.00 75.31 88 ALA A O 1
ATOM 680 N N . GLU A 1 89 ? 21.541 -7.597 -45.355 1.00 71.12 89 GLU A N 1
ATOM 681 C CA . GLU A 1 89 ? 22.932 -7.376 -45.800 1.00 71.12 89 GLU A CA 1
ATOM 682 C C . GLU A 1 89 ? 23.706 -8.681 -46.060 1.00 71.12 89 GLU A C 1
ATOM 684 O O . GLU A 1 89 ? 24.761 -8.655 -46.687 1.00 71.12 89 GLU A O 1
ATOM 689 N N . LEU A 1 90 ? 23.217 -9.815 -45.548 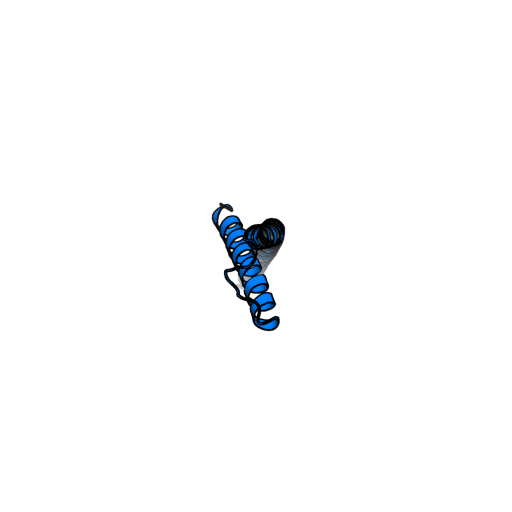1.00 70.81 90 LEU A N 1
ATOM 690 C CA . LEU A 1 90 ? 23.828 -11.140 -45.722 1.00 70.81 90 LEU A CA 1
ATOM 691 C C . LEU A 1 90 ? 23.171 -11.973 -46.840 1.00 70.81 90 LEU A C 1
ATOM 693 O O . LEU A 1 90 ? 23.597 -13.107 -47.063 1.00 70.81 90 LEU A O 1
ATOM 697 N N . GLN A 1 91 ? 22.141 -11.436 -47.502 1.00 53.22 91 GLN A N 1
ATOM 698 C CA . GLN A 1 91 ? 21.498 -11.999 -48.697 1.00 53.22 91 GLN A CA 1
ATOM 699 C C . GLN A 1 91 ? 21.920 -11.217 -49.938 1.00 53.22 91 GLN A C 1
ATOM 701 O O . GLN A 1 91 ? 22.062 -11.870 -50.994 1.00 53.22 91 GLN A O 1
#

Radius of gyration: 25.05 Å; chains: 1; bounding box: 43×19×76 Å